Protein AF-A0A9N9HEC9-F1 (afdb_monomer_lite)

Secondary structure (DSSP, 8-state):
--SSPPPPHHHHHHHHHHHHTT--HHHHHHHTT--HHHHHHHHHHHHHHS-SSPPPP--SPPSS-HHHHHHHHHHHHH-TT--HHHHHHHHH-

Structure (mmCIF, N/CA/C/O backbone):
data_AF-A0A9N9HEC9-F1
#
_entry.id   AF-A0A9N9HEC9-F1
#
loop_
_atom_site.group_PDB
_atom_site.id
_atom_site.type_symbol
_atom_site.label_atom_id
_atom_site.label_alt_id
_atom_site.label_comp_id
_atom_site.label_asym_id
_atom_site.label_entity_id
_atom_site.label_seq_id
_atom_site.pdbx_PDB_ins_code
_atom_site.Cartn_x
_atom_site.Cartn_y
_atom_site.Cartn_z
_atom_site.occupancy
_atom_site.B_iso_or_equiv
_atom_site.auth_seq_id
_atom_site.auth_comp_id
_atom_site.auth_asym_id
_atom_site.auth_atom_id
_atom_site.pdbx_PDB_model_num
ATOM 1 N N . MET A 1 1 ? -8.402 1.374 -21.077 1.00 48.44 1 MET A N 1
ATOM 2 C CA . MET A 1 1 ? -7.541 0.849 -19.996 1.00 48.44 1 MET A CA 1
ATOM 3 C C . MET A 1 1 ? -8.275 1.111 -18.696 1.00 48.44 1 MET A C 1
ATOM 5 O O . MET A 1 1 ? -8.505 2.268 -18.376 1.00 48.44 1 MET A O 1
ATOM 9 N N . SER A 1 2 ? -8.777 0.048 -18.075 1.00 47.12 2 SER A N 1
ATOM 10 C CA . SER A 1 2 ? -9.735 0.057 -16.964 1.00 47.12 2 SER A CA 1
ATOM 11 C C . SER A 1 2 ? -9.283 0.913 -15.780 1.00 47.12 2 SER A C 1
ATOM 13 O O . SER A 1 2 ? -8.178 0.750 -15.263 1.00 47.12 2 SER A O 1
ATOM 15 N N . GLU A 1 3 ? -10.166 1.808 -15.355 1.00 51.38 3 GLU A N 1
ATOM 16 C CA . GLU A 1 3 ? -10.005 2.693 -14.209 1.00 51.38 3 GLU A CA 1
ATOM 17 C C . GLU A 1 3 ? -9.924 1.891 -12.894 1.00 51.38 3 GLU A C 1
ATOM 19 O O . GLU A 1 3 ? -10.745 1.018 -12.625 1.00 51.38 3 GLU A O 1
ATOM 24 N N . GLY A 1 4 ? -8.931 2.200 -12.056 1.00 60.69 4 GLY A N 1
ATOM 25 C CA . GLY A 1 4 ? -9.018 2.001 -10.603 1.00 60.69 4 GLY A CA 1
ATOM 26 C C . GLY A 1 4 ? -8.508 0.695 -9.979 1.00 60.69 4 GLY A C 1
ATOM 27 O O . GLY A 1 4 ? -8.486 0.627 -8.752 1.00 60.69 4 GLY A O 1
ATOM 28 N N . CYS A 1 5 ? -8.065 -0.320 -10.730 1.00 72.38 5 CYS A N 1
ATOM 29 C CA . CYS A 1 5 ? -7.537 -1.541 -10.100 1.00 72.38 5 CYS A CA 1
ATOM 30 C C . CYS A 1 5 ? -6.054 -1.378 -9.714 1.00 72.38 5 CYS A C 1
ATOM 32 O O . CYS A 1 5 ? -5.205 -1.091 -10.560 1.00 72.38 5 CYS A O 1
ATOM 34 N N . GLU A 1 6 ? -5.725 -1.536 -8.428 1.00 82.06 6 GLU A N 1
ATOM 35 C CA . GLU A 1 6 ? -4.331 -1.557 -7.976 1.00 82.06 6 GLU A CA 1
ATOM 36 C C . GLU A 1 6 ? -3.625 -2.825 -8.489 1.00 82.06 6 GLU A C 1
ATOM 38 O O . GLU A 1 6 ? -4.174 -3.919 -8.389 1.00 82.06 6 GLU A O 1
ATOM 43 N N . LEU A 1 7 ? -2.385 -2.700 -8.991 1.00 87.69 7 LEU A N 1
ATOM 44 C CA . LEU A 1 7 ? -1.604 -3.874 -9.410 1.00 87.69 7 LEU A CA 1
ATOM 45 C C . LEU A 1 7 ? -1.406 -4.848 -8.252 1.00 87.69 7 LEU A C 1
ATOM 47 O O . LEU A 1 7 ? -1.103 -4.419 -7.132 1.00 87.69 7 LEU A O 1
ATOM 51 N N . SER A 1 8 ? -1.498 -6.142 -8.549 1.00 90.06 8 SER A N 1
ATOM 52 C CA . SER A 1 8 ? -1.208 -7.194 -7.577 1.00 90.06 8 SER A CA 1
ATOM 53 C C . SER A 1 8 ? 0.270 -7.177 -7.169 1.00 90.06 8 SER A C 1
ATOM 55 O O . SER A 1 8 ? 1.132 -6.646 -7.876 1.00 90.06 8 SER A O 1
ATOM 57 N N . GLU A 1 9 ? 0.596 -7.769 -6.015 1.00 91.25 9 GLU A N 1
ATOM 58 C CA . GLU A 1 9 ? 2.000 -7.914 -5.600 1.00 91.25 9 GLU A CA 1
ATOM 59 C C . GLU A 1 9 ? 2.815 -8.714 -6.624 1.00 91.25 9 GLU A C 1
ATOM 61 O O . GLU A 1 9 ? 3.980 -8.397 -6.851 1.00 91.25 9 GLU A O 1
ATOM 66 N N . PHE A 1 10 ? 2.180 -9.684 -7.290 1.00 92.06 10 PHE A N 1
ATOM 67 C CA . PHE A 1 10 ? 2.793 -10.476 -8.351 1.00 92.06 10 PHE A CA 1
ATOM 68 C C . PHE A 1 10 ? 3.186 -9.611 -9.555 1.00 92.06 10 PHE A C 1
ATOM 70 O O . PHE A 1 10 ? 4.360 -9.571 -9.903 1.00 92.06 10 PHE A O 1
ATOM 77 N N . GLN A 1 11 ? 2.254 -8.826 -10.105 1.00 93.00 11 GLN A N 1
ATOM 78 C CA . GLN A 1 11 ? 2.526 -7.945 -11.253 1.00 93.00 11 GLN A CA 1
ATOM 79 C C . GLN A 1 11 ? 3.608 -6.901 -10.942 1.00 93.00 11 GLN A C 1
ATOM 81 O O . GLN A 1 11 ? 4.483 -6.606 -11.755 1.00 93.00 11 GLN A O 1
ATOM 86 N N . ARG A 1 12 ? 3.595 -6.343 -9.724 1.00 93.75 12 ARG A N 1
ATOM 87 C CA . ARG A 1 12 ? 4.668 -5.443 -9.269 1.00 93.75 12 ARG A CA 1
ATOM 88 C C . ARG A 1 12 ? 6.007 -6.176 -9.158 1.00 93.75 12 ARG A C 1
ATOM 90 O O . ARG A 1 12 ? 7.043 -5.592 -9.468 1.00 93.75 12 ARG A O 1
ATOM 97 N N . GLY A 1 13 ? 5.983 -7.434 -8.724 1.00 94.50 13 GLY A N 1
ATOM 98 C CA . GLY A 1 13 ? 7.143 -8.318 -8.678 1.00 94.50 13 GLY A CA 1
ATOM 99 C C . GLY A 1 13 ? 7.736 -8.578 -10.062 1.00 94.50 13 GLY A C 1
ATOM 100 O O . GLY A 1 13 ? 8.949 -8.461 -10.216 1.00 94.50 13 GLY A O 1
ATOM 101 N N . GLU A 1 14 ? 6.903 -8.835 -11.073 1.00 95.50 14 GLU A N 1
ATOM 102 C CA . GLU A 1 14 ? 7.330 -9.006 -12.471 1.00 95.50 14 GLU A CA 1
ATOM 103 C C . GLU A 1 14 ? 8.033 -7.750 -13.003 1.00 95.50 14 GLU A C 1
ATOM 105 O O . GLU A 1 14 ? 9.132 -7.838 -13.554 1.00 95.50 14 GLU A O 1
ATOM 110 N N . ILE A 1 15 ? 7.458 -6.567 -12.753 1.00 95.75 15 ILE A N 1
ATOM 111 C CA . ILE A 1 15 ? 8.058 -5.276 -13.126 1.00 95.75 15 ILE A CA 1
ATOM 112 C C . ILE A 1 15 ? 9.444 -5.100 -12.489 1.00 95.75 15 ILE A C 1
ATOM 114 O O . ILE A 1 15 ? 10.403 -4.726 -13.167 1.00 95.75 15 ILE A O 1
ATOM 118 N N . ILE A 1 16 ? 9.560 -5.353 -11.183 1.00 95.88 16 ILE A N 1
ATOM 119 C CA . ILE A 1 16 ? 10.816 -5.169 -10.442 1.00 95.88 16 ILE A CA 1
ATOM 120 C C . ILE A 1 16 ? 11.851 -6.217 -10.856 1.00 95.88 16 ILE A C 1
ATOM 122 O O . ILE A 1 16 ? 13.031 -5.890 -10.966 1.00 95.88 16 ILE A O 1
ATOM 126 N N . GLY A 1 17 ? 11.423 -7.453 -11.115 1.00 95.81 17 GLY A N 1
ATOM 127 C CA . GLY A 1 17 ? 12.272 -8.510 -11.653 1.00 95.81 17 GLY A CA 1
ATOM 128 C C . GLY A 1 17 ? 12.874 -8.107 -12.996 1.00 95.81 17 GLY A C 1
ATOM 129 O O . GLY A 1 17 ? 14.095 -8.110 -13.141 1.00 95.81 17 GLY A O 1
ATOM 130 N N . ALA A 1 18 ? 12.044 -7.659 -13.941 1.00 95.69 18 ALA A N 1
ATOM 131 C CA . ALA A 1 18 ? 12.507 -7.203 -15.250 1.00 95.69 18 ALA A CA 1
ATOM 132 C C . ALA A 1 18 ? 13.461 -5.998 -15.147 1.00 95.69 18 ALA A C 1
ATOM 134 O O . ALA A 1 18 ? 14.487 -5.953 -15.825 1.00 95.69 18 ALA A O 1
ATOM 135 N N . TRP A 1 19 ? 13.177 -5.047 -14.254 1.00 96.69 19 TRP A N 1
ATOM 136 C CA . TRP A 1 19 ? 14.072 -3.915 -14.005 1.00 96.69 19 TRP A CA 1
ATOM 137 C C . TRP A 1 19 ? 15.428 -4.348 -13.427 1.00 96.69 19 TRP A C 1
ATOM 139 O O . TRP A 1 19 ? 16.465 -3.885 -13.897 1.00 96.69 19 TRP A O 1
ATOM 149 N N . LYS A 1 20 ? 15.448 -5.287 -12.469 1.00 95.56 20 LYS A N 1
ATOM 150 C CA . LYS A 1 20 ? 16.694 -5.849 -11.915 1.00 95.56 20 LYS A CA 1
ATOM 151 C C . LYS A 1 20 ? 17.533 -6.590 -12.957 1.00 95.56 20 LYS A C 1
ATOM 153 O O . LYS A 1 20 ? 18.752 -6.608 -12.837 1.00 95.56 20 LYS A O 1
ATOM 158 N N . MET A 1 21 ? 16.894 -7.160 -13.977 1.00 95.88 21 MET A N 1
ATOM 159 C CA . MET A 1 21 ? 17.568 -7.784 -15.121 1.00 95.88 21 MET A CA 1
ATOM 160 C C . MET A 1 21 ? 18.102 -6.765 -16.146 1.00 95.88 21 MET A C 1
ATOM 162 O O . MET A 1 21 ? 18.705 -7.160 -17.139 1.00 95.88 21 MET A O 1
ATOM 166 N N . GLY A 1 22 ? 17.913 -5.459 -15.917 1.00 94.81 22 GLY A N 1
ATOM 167 C CA . GLY A 1 22 ? 18.462 -4.385 -16.749 1.00 94.81 22 GLY A CA 1
ATOM 168 C C . GLY A 1 22 ? 17.548 -3.908 -17.881 1.00 94.81 22 GLY A C 1
ATOM 169 O O . GLY A 1 22 ? 17.980 -3.100 -18.705 1.00 94.81 22 GLY A O 1
ATOM 170 N N . HIS A 1 23 ? 16.291 -4.361 -17.935 1.00 96.06 23 HIS A N 1
ATOM 171 C CA . HIS A 1 23 ? 15.343 -3.900 -18.951 1.00 96.06 23 HIS A CA 1
ATOM 172 C C . HIS A 1 23 ? 14.945 -2.435 -18.749 1.00 96.06 23 HIS A C 1
ATOM 174 O O . HIS A 1 23 ? 14.768 -1.949 -17.626 1.00 96.06 23 HIS A O 1
ATOM 180 N N . LYS A 1 24 ? 14.741 -1.718 -19.859 1.00 95.56 24 LYS A N 1
ATOM 181 C CA . LYS A 1 24 ? 14.299 -0.317 -19.814 1.00 95.56 24 LYS A CA 1
ATOM 182 C C . LYS A 1 24 ? 12.810 -0.236 -19.478 1.00 95.56 24 LYS A C 1
ATOM 184 O O . LYS A 1 24 ? 12.012 -1.047 -19.933 1.00 95.56 24 LYS A O 1
ATOM 189 N N . VAL A 1 25 ? 12.394 0.831 -18.794 1.00 96.00 25 VAL A N 1
ATOM 190 C CA . VAL A 1 25 ? 10.983 1.088 -18.422 1.00 96.00 25 VAL A CA 1
ATOM 191 C C . VAL A 1 25 ? 10.026 0.962 -19.619 1.00 96.00 25 VAL A C 1
ATOM 193 O O . VAL A 1 25 ? 8.950 0.386 -19.496 1.00 96.00 25 VAL A O 1
ATOM 196 N N . ALA A 1 26 ? 10.426 1.459 -20.794 1.00 95.38 26 ALA A N 1
ATOM 197 C CA . ALA A 1 26 ? 9.617 1.392 -22.013 1.00 95.38 26 ALA A CA 1
ATOM 198 C C . ALA A 1 26 ? 9.496 -0.024 -22.608 1.00 95.38 26 ALA A C 1
ATOM 200 O O . ALA A 1 26 ? 8.526 -0.300 -23.310 1.00 95.38 26 ALA A O 1
ATOM 201 N N . GLU A 1 27 ? 10.476 -0.898 -22.370 1.00 95.94 27 GLU A N 1
ATOM 202 C CA . GLU A 1 27 ? 10.430 -2.311 -22.771 1.00 95.94 27 GLU A CA 1
ATOM 203 C C . GLU A 1 27 ? 9.507 -3.083 -21.832 1.00 95.94 27 GLU A C 1
ATOM 205 O O . GLU A 1 27 ? 8.613 -3.779 -22.299 1.00 95.94 27 GLU A O 1
ATOM 210 N N . ILE A 1 28 ? 9.649 -2.868 -20.520 1.00 95.94 28 ILE A N 1
ATOM 211 C CA . ILE A 1 28 ? 8.813 -3.494 -19.485 1.00 95.94 28 ILE A CA 1
ATOM 212 C C . ILE A 1 28 ? 7.343 -3.098 -19.664 1.00 95.94 28 ILE A C 1
ATOM 214 O O . ILE A 1 28 ? 6.460 -3.946 -19.621 1.00 95.94 28 ILE A O 1
ATOM 218 N N . SER A 1 29 ? 7.082 -1.813 -19.917 1.00 95.38 29 SER A N 1
ATOM 219 C CA . SER A 1 29 ? 5.739 -1.285 -20.178 1.00 95.38 29 SER A CA 1
ATOM 220 C C . SER A 1 29 ? 5.065 -1.970 -21.368 1.00 95.38 29 SER A C 1
ATOM 222 O O . SER A 1 29 ? 3.903 -2.348 -21.262 1.00 95.38 29 SER A O 1
ATOM 224 N N . ARG A 1 30 ? 5.798 -2.181 -22.470 1.00 95.31 30 ARG A N 1
ATOM 225 C CA . ARG A 1 30 ? 5.287 -2.891 -23.651 1.00 95.31 30 ARG A CA 1
ATOM 226 C C . ARG A 1 30 ? 5.120 -4.389 -23.413 1.00 95.31 30 ARG A C 1
ATOM 228 O O . ARG A 1 30 ? 4.156 -4.961 -23.900 1.00 95.31 30 ARG A O 1
ATOM 235 N N . ALA A 1 31 ? 6.046 -5.014 -22.691 1.00 94.62 31 ALA A N 1
ATOM 236 C CA . ALA A 1 31 ? 6.026 -6.453 -22.442 1.00 94.62 31 ALA A CA 1
ATOM 237 C C . ALA A 1 31 ? 4.903 -6.876 -21.482 1.00 94.62 31 ALA A C 1
ATOM 239 O O . ALA A 1 31 ? 4.287 -7.913 -21.694 1.00 94.62 31 ALA A O 1
ATOM 240 N N . LEU A 1 32 ? 4.636 -6.074 -20.446 1.00 92.25 32 LEU A N 1
ATOM 241 C CA . LEU A 1 32 ? 3.635 -6.363 -19.410 1.00 92.25 32 LEU A CA 1
ATOM 242 C C . LEU A 1 32 ? 2.301 -5.627 -19.626 1.00 92.25 32 LEU A C 1
ATOM 244 O O . LEU A 1 32 ? 1.435 -5.675 -18.760 1.00 92.25 32 LEU A O 1
ATOM 248 N N . ASP A 1 33 ? 2.154 -4.912 -20.747 1.00 92.50 33 ASP A N 1
ATOM 249 C CA . ASP A 1 33 ? 0.983 -4.085 -21.079 1.00 92.50 33 ASP A CA 1
ATOM 250 C C . ASP A 1 33 ? 0.543 -3.159 -19.924 1.00 92.50 33 ASP A C 1
ATOM 252 O O . ASP A 1 33 ? -0.620 -3.054 -19.525 1.00 92.50 33 ASP A O 1
ATOM 256 N N . HIS A 1 34 ? 1.525 -2.485 -19.326 1.00 90.56 34 HIS A N 1
ATOM 257 C CA . HIS A 1 34 ? 1.309 -1.550 -18.228 1.00 90.56 34 HIS A CA 1
ATOM 258 C C . HIS A 1 34 ? 1.694 -0.134 -18.644 1.00 90.56 34 HIS A C 1
ATOM 260 O O . HIS A 1 34 ? 2.708 0.045 -19.323 1.00 90.56 34 HIS A O 1
ATOM 266 N N . PRO A 1 35 ? 0.952 0.907 -18.212 1.00 92.69 35 PRO A N 1
ATOM 267 C CA . PRO A 1 35 ? 1.303 2.280 -18.542 1.00 92.69 35 PRO A CA 1
ATOM 268 C C . PRO A 1 35 ? 2.726 2.624 -18.094 1.00 92.69 35 PRO A C 1
ATOM 270 O O . PRO A 1 35 ? 3.143 2.295 -16.981 1.00 92.69 35 PRO A O 1
ATOM 273 N N . TYR A 1 36 ? 3.458 3.352 -18.938 1.00 94.44 36 TYR A N 1
ATOM 274 C CA . TYR A 1 36 ? 4.845 3.745 -18.670 1.00 94.44 36 TYR A CA 1
ATOM 275 C C . TYR A 1 36 ? 5.025 4.401 -17.292 1.00 94.44 36 TYR A C 1
ATOM 277 O O . TYR A 1 36 ? 5.950 4.064 -16.551 1.00 94.44 36 TYR A O 1
ATOM 285 N N . MET A 1 37 ? 4.115 5.316 -16.931 1.00 94.75 37 MET A N 1
ATOM 286 C CA . MET A 1 37 ? 4.160 6.013 -15.641 1.00 94.75 37 MET A CA 1
ATOM 287 C C . MET A 1 37 ? 3.967 5.057 -14.467 1.00 94.75 37 MET A C 1
ATOM 289 O O . MET A 1 37 ? 4.687 5.155 -13.482 1.00 94.75 37 MET A O 1
ATOM 293 N N . THR A 1 38 ? 3.079 4.073 -14.599 1.00 92.62 38 THR A N 1
ATOM 294 C CA . THR A 1 38 ? 2.849 3.050 -13.577 1.00 92.62 38 THR A CA 1
ATOM 295 C C . THR A 1 38 ? 4.106 2.227 -13.314 1.00 92.62 38 THR A C 1
ATOM 297 O O . THR A 1 38 ? 4.490 2.043 -12.159 1.00 92.62 38 THR A O 1
ATOM 300 N N . VAL A 1 39 ? 4.789 1.784 -14.373 1.00 94.88 39 VAL A N 1
ATOM 301 C CA . VAL A 1 39 ? 6.048 1.031 -14.254 1.00 94.88 39 VAL A CA 1
ATOM 302 C C . VAL A 1 39 ? 7.131 1.890 -13.598 1.00 94.88 39 VAL A C 1
ATOM 304 O O . VAL A 1 39 ? 7.776 1.460 -12.641 1.00 94.88 39 VAL A O 1
ATOM 307 N N . LYS A 1 40 ? 7.279 3.140 -14.050 1.00 95.56 40 LYS A N 1
ATOM 308 C CA . LYS A 1 40 ? 8.233 4.101 -13.482 1.00 95.56 40 LYS A CA 1
ATOM 309 C C . LYS A 1 40 ? 7.971 4.372 -11.997 1.00 95.56 40 LYS A C 1
ATOM 311 O O . LYS A 1 40 ? 8.913 4.407 -11.208 1.00 95.56 40 LYS A O 1
ATOM 316 N N . ASP A 1 41 ? 6.713 4.546 -11.606 1.00 94.06 41 ASP A N 1
ATOM 317 C CA . ASP A 1 41 ? 6.324 4.825 -10.223 1.00 94.06 41 ASP A CA 1
ATOM 318 C C . ASP A 1 41 ? 6.531 3.625 -9.300 1.00 94.06 41 ASP A C 1
ATOM 320 O O . ASP A 1 41 ? 6.846 3.810 -8.123 1.00 94.06 41 ASP A O 1
ATOM 324 N N . ILE A 1 42 ? 6.357 2.402 -9.806 1.00 94.00 42 ILE A N 1
ATOM 325 C CA . ILE A 1 42 ? 6.653 1.178 -9.054 1.00 94.00 42 ILE A CA 1
ATOM 326 C C . ILE A 1 42 ? 8.154 1.065 -8.799 1.00 94.00 42 ILE A C 1
ATOM 328 O O . ILE A 1 42 ? 8.545 0.844 -7.654 1.00 94.00 42 ILE A O 1
ATOM 332 N N . ILE A 1 43 ? 8.984 1.278 -9.824 1.00 94.88 43 ILE A N 1
ATOM 333 C CA . ILE A 1 43 ? 10.447 1.234 -9.691 1.00 94.88 43 ILE A CA 1
ATOM 334 C C . ILE A 1 43 ? 10.916 2.278 -8.671 1.00 94.88 43 ILE A C 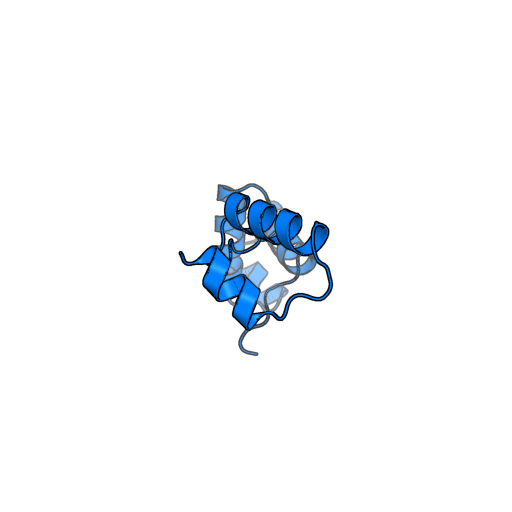1
ATOM 336 O O . ILE A 1 43 ? 11.587 1.924 -7.707 1.00 94.88 43 ILE A O 1
ATOM 340 N N . LYS A 1 44 ? 10.462 3.532 -8.791 1.00 94.94 44 LYS A N 1
ATOM 341 C CA . LYS A 1 44 ? 10.788 4.594 -7.824 1.00 94.94 44 LYS A CA 1
ATOM 342 C C . LYS A 1 44 ? 10.367 4.252 -6.394 1.00 94.94 44 LYS A C 1
ATOM 344 O O . LYS A 1 44 ? 11.101 4.509 -5.442 1.00 94.94 44 LYS A O 1
ATOM 349 N N . ARG A 1 45 ? 9.164 3.691 -6.215 1.00 92.88 45 ARG A N 1
ATOM 350 C CA . ARG A 1 45 ? 8.682 3.256 -4.894 1.00 92.88 45 ARG A CA 1
ATOM 351 C C . ARG A 1 45 ? 9.536 2.126 -4.328 1.00 92.88 45 ARG A C 1
ATOM 353 O O . ARG A 1 45 ? 9.795 2.121 -3.125 1.00 92.88 45 ARG A O 1
ATOM 360 N N . TYR A 1 46 ? 9.968 1.202 -5.180 1.00 94.00 46 TYR A N 1
ATOM 361 C CA . TYR A 1 46 ? 10.853 0.115 -4.795 1.00 94.00 46 TYR A CA 1
ATOM 362 C C . TYR A 1 46 ? 12.242 0.624 -4.404 1.00 94.00 46 TYR A C 1
ATOM 364 O O . TYR A 1 46 ? 12.732 0.237 -3.352 1.00 94.00 46 TYR A O 1
ATOM 372 N N . GLU A 1 47 ? 12.846 1.538 -5.162 1.00 93.62 47 GLU A N 1
ATOM 373 C CA . GLU A 1 47 ? 14.137 2.149 -4.807 1.00 93.62 47 GLU A CA 1
ATOM 374 C C . GLU A 1 47 ? 14.085 2.851 -3.441 1.00 93.62 47 GLU A C 1
ATOM 376 O O . GLU A 1 47 ? 15.012 2.731 -2.647 1.00 93.62 47 GLU A O 1
ATOM 381 N N . ALA A 1 48 ? 12.975 3.530 -3.129 1.00 92.69 48 ALA A N 1
ATOM 382 C CA . ALA A 1 48 ? 12.822 4.256 -1.870 1.00 92.69 48 ALA A CA 1
ATOM 383 C C . ALA A 1 48 ? 12.538 3.361 -0.648 1.00 92.69 48 ALA A C 1
ATOM 385 O O . ALA A 1 48 ? 12.906 3.717 0.469 1.00 92.69 48 ALA A O 1
ATOM 386 N N . ARG A 1 49 ? 11.816 2.245 -0.822 1.00 90.25 49 ARG A N 1
ATOM 387 C CA . ARG A 1 49 ? 11.292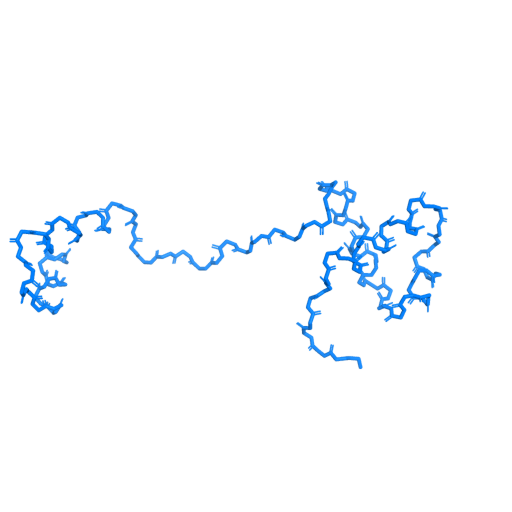 1.431 0.298 1.00 90.25 49 ARG A CA 1
ATOM 388 C C . ARG A 1 49 ? 11.803 -0.011 0.324 1.00 90.25 49 ARG A C 1
ATOM 390 O O . ARG A 1 49 ? 11.498 -0.734 1.267 1.00 90.25 49 ARG A O 1
ATOM 397 N N . LEU A 1 50 ? 12.504 -0.445 -0.723 1.00 90.31 50 LEU A N 1
ATOM 398 C CA . LEU A 1 50 ? 13.006 -1.807 -0.956 1.00 90.31 50 LEU A CA 1
ATOM 399 C C . LEU A 1 50 ? 11.942 -2.910 -0.813 1.00 90.31 50 LEU A C 1
ATOM 401 O O . LEU A 1 50 ? 12.259 -4.069 -0.551 1.00 90.31 50 LEU A O 1
ATOM 405 N N . THR A 1 51 ? 10.667 -2.569 -1.019 1.00 89.00 51 THR A N 1
ATOM 406 C CA . THR A 1 51 ? 9.536 -3.492 -0.881 1.00 89.00 51 THR A CA 1
ATOM 407 C C . THR A 1 51 ? 8.559 -3.369 -2.043 1.00 89.00 51 THR A C 1
ATOM 409 O O . THR A 1 51 ? 8.338 -2.288 -2.587 1.00 89.00 51 THR A O 1
ATOM 412 N N . VAL A 1 52 ? 7.968 -4.505 -2.412 1.00 88.06 52 VAL A N 1
ATOM 413 C CA . VAL A 1 52 ? 6.917 -4.627 -3.438 1.00 88.06 52 VAL A CA 1
ATOM 414 C C . VAL A 1 52 ? 5.520 -4.420 -2.829 1.00 88.06 52 VAL A C 1
ATOM 416 O O . VAL A 1 52 ? 4.542 -4.138 -3.531 1.00 88.06 52 VAL A O 1
ATOM 419 N N . LYS A 1 53 ? 5.426 -4.534 -1.498 1.00 86.75 53 LYS A N 1
ATOM 420 C CA . LYS A 1 53 ? 4.172 -4.421 -0.759 1.00 86.75 53 LYS A CA 1
ATOM 421 C C . LYS A 1 53 ? 3.719 -2.970 -0.712 1.00 86.75 53 LYS A C 1
ATOM 423 O O . LYS A 1 53 ? 4.493 -2.066 -0.389 1.00 86.75 53 LYS A O 1
ATOM 428 N N . THR A 1 54 ? 2.441 -2.745 -1.004 1.00 82.56 54 THR A N 1
ATOM 429 C CA . THR A 1 54 ? 1.845 -1.426 -0.778 1.00 82.56 54 THR A CA 1
ATOM 430 C C . THR A 1 54 ? 1.554 -1.262 0.702 1.00 82.56 54 THR A C 1
ATOM 432 O O . THR A 1 54 ? 1.023 -2.160 1.350 1.00 82.56 54 THR A O 1
ATOM 435 N N . ALA A 1 55 ? 1.931 -0.106 1.243 1.00 79.94 55 ALA A N 1
ATOM 436 C CA . ALA A 1 55 ? 1.586 0.242 2.608 1.00 79.94 55 ALA A CA 1
ATOM 437 C C . ALA A 1 55 ? 0.066 0.371 2.726 1.00 79.94 55 ALA A C 1
ATOM 439 O O . ALA A 1 55 ? -0.565 1.027 1.891 1.00 79.94 55 ALA A O 1
ATOM 440 N N . SER A 1 56 ? -0.500 -0.218 3.780 1.00 82.88 56 SER A N 1
ATOM 441 C CA . SER A 1 56 ? -1.888 0.051 4.134 1.00 82.88 56 SER A CA 1
ATOM 442 C C . SER A 1 56 ? -2.068 1.557 4.309 1.00 82.88 56 SER A C 1
ATOM 444 O O . SER A 1 56 ? -1.221 2.238 4.898 1.00 82.88 56 SER A O 1
ATOM 446 N N . ARG A 1 57 ? -3.160 2.094 3.768 1.00 82.75 57 ARG A N 1
ATOM 447 C CA . ARG A 1 57 ? -3.515 3.493 3.996 1.00 82.75 57 ARG A CA 1
ATOM 448 C C . ARG A 1 57 ? -3.900 3.614 5.469 1.00 82.75 57 ARG A C 1
ATOM 450 O O . ARG A 1 57 ? -4.668 2.797 5.963 1.00 82.75 57 ARG A O 1
ATOM 457 N N . SER A 1 58 ? -3.415 4.644 6.159 1.00 83.69 58 SER A N 1
ATOM 458 C CA . SER A 1 58 ? -3.723 4.881 7.581 1.00 83.69 58 SER A CA 1
ATOM 459 C C . SER A 1 58 ? -5.219 5.071 7.864 1.00 83.69 58 SER A C 1
ATOM 461 O O . SER A 1 58 ? -5.635 5.055 9.017 1.00 83.69 58 SER A O 1
ATOM 463 N N . GLY A 1 59 ? -6.027 5.255 6.815 1.00 87.25 59 GLY A N 1
ATOM 464 C CA . GLY A 1 59 ? -7.453 5.508 6.921 1.00 87.25 59 GLY A CA 1
ATOM 465 C C . GLY A 1 59 ? -7.748 6.860 7.563 1.00 87.25 59 GLY A C 1
ATOM 466 O O . GLY A 1 59 ? -6.853 7.666 7.833 1.00 87.25 59 GLY A O 1
ATOM 467 N N . ARG A 1 60 ? -9.037 7.118 7.782 1.00 90.31 60 ARG A N 1
ATOM 468 C CA . ARG A 1 60 ? -9.488 8.267 8.564 1.00 90.31 60 ARG A CA 1
ATOM 469 C C . ARG A 1 60 ? -9.314 7.936 10.051 1.00 90.31 60 ARG A C 1
ATOM 471 O O . ARG A 1 60 ? -9.777 6.870 10.457 1.00 90.31 60 ARG A O 1
ATOM 478 N N . PRO A 1 61 ? -8.717 8.825 10.862 1.00 89.00 61 PRO A N 1
ATOM 479 C CA . PRO A 1 61 ? -8.688 8.641 12.308 1.00 89.00 61 PRO A CA 1
ATOM 480 C C . PRO A 1 61 ? -10.102 8.441 12.867 1.00 89.00 61 PRO A C 1
ATOM 482 O O . PRO A 1 61 ? -11.046 9.115 12.443 1.00 89.00 61 PRO A O 1
ATOM 485 N N . SER A 1 62 ? -10.242 7.505 13.804 1.00 8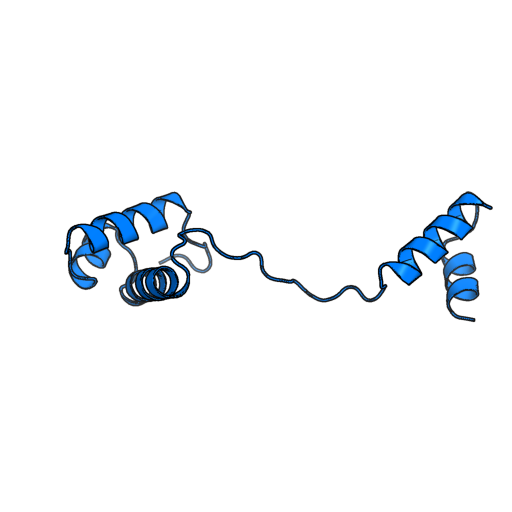8.81 62 SER A N 1
ATOM 486 C CA . SER A 1 62 ? -11.484 7.304 14.554 1.00 88.81 62 SER A CA 1
ATOM 487 C C . SER A 1 62 ? -11.839 8.568 15.342 1.00 88.81 62 SER A C 1
ATOM 489 O O . SER A 1 62 ? -10.953 9.301 15.777 1.00 88.81 62 SER A O 1
ATOM 491 N N . LYS A 1 63 ? -13.139 8.819 15.542 1.00 88.94 63 LYS A N 1
ATOM 492 C CA . LYS A 1 63 ? -13.602 9.888 16.444 1.00 88.94 63 LYS A CA 1
ATOM 493 C C . LYS A 1 63 ? -13.335 9.568 17.915 1.00 88.94 63 LYS A C 1
ATOM 495 O O . LYS A 1 63 ? -13.197 10.489 18.705 1.00 88.94 63 LYS A O 1
ATOM 500 N N . LEU A 1 64 ? -13.311 8.282 18.254 1.00 90.88 64 LEU A N 1
ATOM 501 C CA . LEU A 1 64 ? -13.047 7.783 19.598 1.00 90.88 64 LEU A CA 1
ATOM 502 C C . LEU A 1 64 ? -11.599 7.314 19.678 1.00 90.88 64 LEU A C 1
ATOM 504 O O . LEU A 1 64 ? -11.160 6.550 18.808 1.00 90.88 64 LEU A O 1
ATOM 508 N N . ASP A 1 65 ? -10.889 7.732 20.720 1.00 91.56 65 ASP A N 1
ATOM 509 C CA . ASP A 1 65 ? -9.573 7.191 21.044 1.00 91.56 65 ASP A CA 1
ATOM 510 C C . ASP A 1 65 ? -9.697 5.839 21.777 1.00 91.56 65 ASP A C 1
ATOM 512 O O . ASP A 1 65 ? -10.743 5.464 22.312 1.00 91.56 65 ASP A O 1
ATOM 516 N N . ASN A 1 66 ? -8.599 5.090 21.864 1.00 92.56 66 ASN A N 1
ATOM 517 C CA . ASN A 1 66 ? -8.515 3.839 22.618 1.00 92.56 66 ASN A CA 1
ATOM 518 C C . ASN A 1 66 ? -8.911 4.011 24.092 1.00 92.56 66 ASN A C 1
ATOM 520 O O . ASN A 1 66 ? -9.345 3.057 24.744 1.00 92.56 66 ASN A O 1
ATOM 524 N N . ARG A 1 67 ? -8.716 5.201 24.670 1.00 92.50 67 ARG A N 1
ATOM 525 C CA . ARG A 1 67 ? -9.180 5.503 26.027 1.00 92.50 67 ARG A CA 1
ATOM 526 C C . ARG A 1 67 ? -10.704 5.556 26.105 1.00 92.50 67 ARG A C 1
ATOM 528 O O . ARG A 1 67 ? -11.263 4.910 26.989 1.00 92.50 67 ARG A O 1
ATOM 535 N N . ASP A 1 68 ? -11.337 6.241 25.166 1.00 92.62 68 ASP A N 1
ATOM 536 C CA . ASP A 1 68 ? -12.790 6.400 25.086 1.00 92.62 68 ASP A CA 1
ATOM 537 C C . ASP A 1 68 ? -13.467 5.046 24.896 1.00 92.62 68 ASP A C 1
ATOM 539 O O . ASP A 1 68 ? -14.370 4.674 25.642 1.00 92.62 68 ASP A O 1
ATOM 543 N N . VAL A 1 69 ? -12.934 4.236 23.978 1.00 93.31 69 VAL A N 1
ATOM 544 C CA . VAL A 1 69 ? -13.419 2.871 23.740 1.00 93.31 69 VAL A CA 1
ATOM 545 C C . VAL A 1 69 ? -13.314 2.019 25.007 1.00 93.31 69 VAL A C 1
ATOM 547 O O . VAL A 1 69 ? -14.244 1.290 25.342 1.00 93.31 69 VAL A O 1
ATOM 550 N N . ARG A 1 70 ? -12.208 2.112 25.758 1.00 93.69 70 ARG A N 1
ATOM 551 C CA . ARG A 1 70 ? -12.049 1.370 27.023 1.00 93.69 70 ARG A CA 1
ATOM 552 C C . ARG A 1 70 ? -13.031 1.825 28.099 1.00 93.69 70 ARG A C 1
ATOM 554 O O . ARG A 1 70 ? -13.493 0.978 28.862 1.00 93.69 70 ARG A O 1
ATOM 561 N N . HIS A 1 71 ? -13.325 3.122 28.164 1.00 91.75 71 HIS A N 1
ATOM 562 C CA . HIS A 1 71 ? -14.317 3.678 29.081 1.00 91.75 71 HIS A CA 1
ATOM 563 C C . HIS A 1 71 ? -15.707 3.116 28.752 1.00 91.75 71 HIS A C 1
ATOM 565 O O . HIS A 1 71 ? -16.292 2.425 29.582 1.00 91.75 71 HIS A O 1
ATOM 571 N N . LEU A 1 72 ? -16.140 3.251 27.495 1.00 91.75 72 LEU A N 1
ATOM 572 C CA . LEU A 1 72 ? -17.425 2.738 27.005 1.00 91.75 72 LEU A CA 1
ATOM 573 C C . LEU A 1 72 ? -17.586 1.230 27.245 1.00 91.75 72 LEU A C 1
ATOM 575 O O . LEU A 1 72 ? -18.627 0.773 27.713 1.00 91.75 72 LEU A O 1
ATOM 579 N N . VAL A 1 73 ? -16.541 0.436 26.984 1.00 92.44 73 VAL A N 1
ATOM 580 C CA . VAL A 1 73 ? -16.558 -1.016 27.238 1.00 92.44 73 VAL A CA 1
ATOM 581 C C . VAL A 1 73 ? -16.700 -1.334 28.728 1.00 92.44 73 VAL A C 1
ATOM 583 O O . VAL A 1 73 ? -17.298 -2.352 29.081 1.00 92.44 73 VAL A O 1
ATOM 586 N N . LYS A 1 74 ? -16.140 -0.510 29.619 1.00 91.81 74 LYS A N 1
ATOM 587 C CA . LYS A 1 74 ? -16.267 -0.709 31.065 1.00 91.81 74 LYS A CA 1
ATOM 588 C C . LYS A 1 74 ? -17.699 -0.452 31.525 1.00 91.81 74 LYS A C 1
ATOM 590 O O . LYS A 1 74 ? -18.194 -1.233 32.333 1.00 91.81 74 LYS A O 1
ATOM 595 N N . ASP A 1 75 ? -18.354 0.577 31.005 1.00 88.94 75 ASP A N 1
ATOM 596 C CA . ASP A 1 75 ? -19.721 0.918 31.408 1.00 88.94 75 ASP A CA 1
ATOM 597 C C . ASP A 1 75 ? -20.743 -0.070 30.854 1.00 88.94 75 ASP A C 1
ATOM 599 O O . ASP A 1 75 ? -21.524 -0.620 31.629 1.00 88.94 75 ASP A O 1
ATOM 603 N N . LEU A 1 76 ? -20.603 -0.469 29.586 1.00 90.19 76 LEU A N 1
ATOM 604 C CA . LEU A 1 76 ? -21.37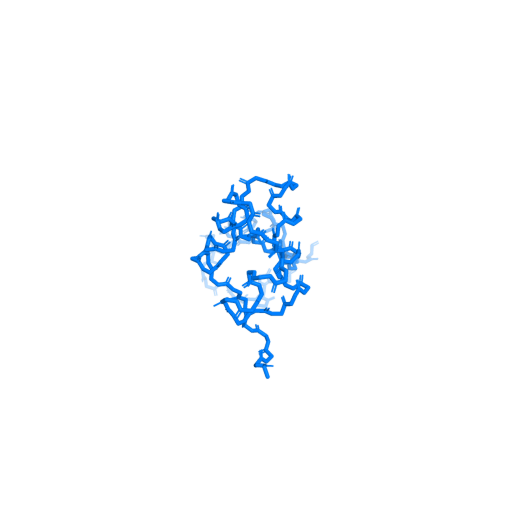3 -1.575 29.001 1.00 90.19 76 LEU A CA 1
ATOM 605 C C . LEU A 1 76 ? -21.225 -2.892 29.777 1.00 90.19 76 LEU A C 1
ATOM 607 O O . LEU A 1 76 ? -22.121 -3.731 29.779 1.00 90.19 76 LEU A O 1
ATOM 611 N N . LYS A 1 77 ? -20.074 -3.129 30.419 1.00 91.88 77 LYS A N 1
ATOM 612 C CA . LYS A 1 77 ? -19.868 -4.330 31.243 1.00 91.88 77 LYS A CA 1
ATOM 613 C C . LYS A 1 77 ? -20.546 -4.249 32.606 1.00 91.88 77 LYS A C 1
ATOM 615 O O . LYS A 1 77 ? -20.843 -5.313 33.151 1.00 91.88 77 LYS A O 1
ATOM 620 N N . LYS A 1 78 ? -20.743 -3.047 33.157 1.00 89.81 78 LYS A N 1
ATOM 621 C CA . LYS A 1 78 ? -21.472 -2.843 34.418 1.00 89.81 78 LYS A CA 1
ATOM 622 C C . LYS A 1 78 ? -22.965 -3.047 34.203 1.00 89.81 78 LYS A C 1
ATOM 624 O O . LYS A 1 78 ? -23.581 -3.765 34.983 1.00 89.81 78 LYS A O 1
ATOM 629 N N . ASP A 1 79 ? -23.503 -2.476 33.130 1.00 86.94 79 ASP A N 1
ATOM 630 C CA . ASP A 1 79 ? -24.888 -2.671 32.727 1.00 86.94 79 ASP A CA 1
ATOM 631 C C . ASP A 1 79 ? -24.977 -2.925 31.217 1.00 86.94 79 ASP A C 1
ATOM 633 O O . ASP A 1 79 ? -24.707 -2.065 30.380 1.00 86.94 79 ASP A O 1
ATOM 637 N N . ARG A 1 80 ? -25.344 -4.163 30.879 1.00 86.69 80 ARG A N 1
ATOM 638 C CA . ARG A 1 80 ? -25.416 -4.651 29.496 1.00 86.69 80 ARG A CA 1
ATOM 639 C C . ARG A 1 80 ? -26.742 -4.307 28.816 1.00 86.69 80 ARG A C 1
ATOM 641 O O . ARG A 1 80 ? -26.861 -4.544 27.617 1.00 86.69 80 ARG A O 1
ATOM 648 N N . GLY A 1 81 ? -27.732 -3.824 29.571 1.00 88.06 81 GLY A N 1
ATOM 649 C CA . GLY A 1 81 ? -29.067 -3.482 29.078 1.00 88.06 81 GLY A CA 1
ATOM 650 C C . GLY A 1 81 ? -29.242 -2.008 28.708 1.00 88.06 81 GLY A C 1
ATOM 651 O O . GLY A 1 81 ? -30.320 -1.636 28.248 1.00 88.06 81 GLY A O 1
ATOM 652 N N . VAL A 1 82 ? -28.213 -1.175 28.903 1.00 87.00 82 VAL A N 1
ATOM 653 C CA . VAL A 1 82 ? -28.285 0.276 28.678 1.00 87.00 82 VAL A CA 1
ATOM 654 C C . VAL A 1 82 ? -28.532 0.593 27.206 1.00 87.00 82 VAL A C 1
ATOM 656 O O . VAL A 1 82 ? -27.862 0.075 26.309 1.00 87.00 82 VAL A O 1
ATOM 659 N N . ALA A 1 8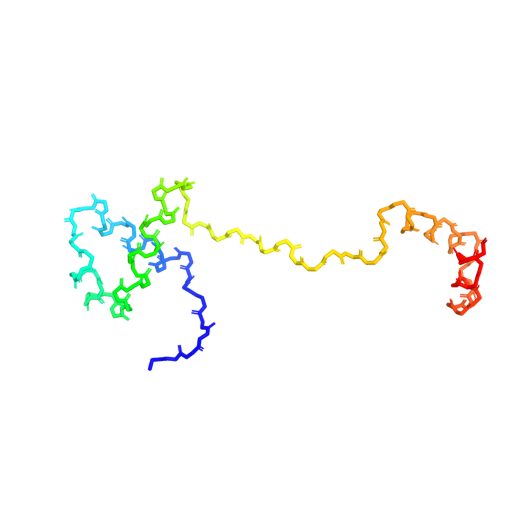3 ? -29.485 1.491 26.951 1.00 90.19 83 ALA A N 1
ATOM 660 C CA . ALA A 1 83 ? -29.742 1.995 25.611 1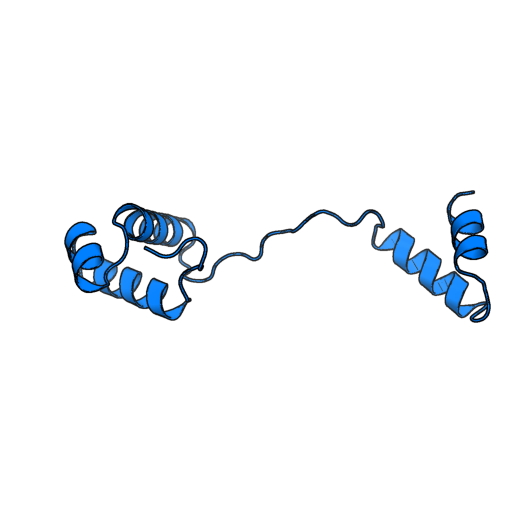.00 90.19 83 ALA A CA 1
ATOM 661 C C . ALA A 1 83 ? -28.570 2.864 25.125 1.00 90.19 83 ALA A C 1
ATOM 663 O O . ALA A 1 83 ? -28.034 3.683 25.869 1.00 90.19 83 ALA A O 1
ATOM 664 N N . VAL A 1 84 ? -28.212 2.752 23.843 1.00 88.75 84 VAL A N 1
ATOM 665 C CA . VAL A 1 84 ? -27.077 3.492 23.251 1.00 88.75 84 VAL A CA 1
ATOM 666 C C . VAL A 1 84 ? -27.199 5.007 23.463 1.00 88.75 84 VAL A C 1
ATOM 668 O O . VAL A 1 84 ? -26.202 5.681 23.709 1.00 88.75 84 VAL A O 1
ATOM 671 N N . GLU A 1 85 ? -28.417 5.546 23.415 1.00 89.69 85 GLU A N 1
ATOM 672 C CA . GLU A 1 85 ? -28.688 6.970 23.644 1.00 89.69 85 GLU A CA 1
ATOM 673 C C . GLU A 1 85 ? -28.348 7.418 25.069 1.00 89.69 85 GLU A C 1
ATOM 675 O O . GLU A 1 85 ? -27.804 8.505 25.254 1.00 89.69 85 GLU A O 1
ATOM 680 N N . GLN A 1 86 ? -28.647 6.582 26.068 1.00 85.44 86 GLN A N 1
ATOM 681 C CA . GLN A 1 86 ? -28.334 6.860 27.471 1.00 85.44 86 GLN A CA 1
ATOM 682 C C . GLN A 1 86 ? -26.823 6.814 27.691 1.00 85.44 86 GLN A C 1
ATOM 684 O O . GLN A 1 86 ? -26.252 7.777 28.191 1.00 85.44 86 GLN A O 1
ATOM 689 N N . LEU A 1 87 ? -26.165 5.768 27.183 1.00 87.94 87 LEU A N 1
ATOM 690 C CA . LEU A 1 87 ? -24.711 5.620 27.261 1.00 87.94 87 LEU A CA 1
ATOM 691 C C . LEU A 1 87 ? -23.969 6.782 26.583 1.00 87.94 87 LEU A C 1
ATOM 693 O O . LEU A 1 87 ? -22.936 7.237 27.061 1.00 87.94 87 LEU A O 1
ATOM 697 N N . THR A 1 88 ? -24.494 7.278 25.460 1.00 89.62 88 THR A N 1
ATOM 698 C CA . THR A 1 88 ? -23.882 8.409 24.749 1.00 89.62 88 THR A CA 1
ATOM 699 C C . THR A 1 88 ? -24.001 9.703 25.553 1.00 89.62 88 THR A C 1
ATOM 701 O O . THR A 1 88 ? -23.038 10.463 25.581 1.00 89.62 88 THR A O 1
ATOM 704 N N . LYS A 1 89 ? -25.144 9.946 26.217 1.00 88.62 89 LYS A N 1
ATOM 705 C CA . LYS A 1 89 ? -25.328 11.112 27.097 1.00 88.62 89 LYS A CA 1
ATOM 706 C C . LYS A 1 89 ? -24.345 11.079 28.263 1.00 88.62 89 LYS A C 1
ATOM 708 O O . LYS A 1 89 ? -23.607 12.041 28.433 1.00 88.62 89 LYS A O 1
ATOM 713 N N . GLU A 1 90 ? -24.279 9.950 28.968 1.00 84.38 90 GLU A N 1
ATOM 714 C CA . GLU A 1 90 ? -23.369 9.744 30.105 1.00 84.38 90 GLU A CA 1
ATOM 715 C C . GLU A 1 90 ? -21.894 9.904 29.719 1.00 84.38 90 GLU A C 1
ATOM 717 O O . GLU A 1 90 ? -21.097 10.391 30.509 1.00 84.38 90 GLU A O 1
ATOM 722 N N . PHE A 1 91 ? -21.520 9.512 28.498 1.00 85.69 91 PHE A N 1
ATOM 723 C CA . PHE A 1 91 ? -20.152 9.658 28.002 1.00 85.69 91 PHE A CA 1
ATOM 724 C C . PHE A 1 91 ? -19.798 11.099 27.582 1.00 85.69 91 PHE A C 1
ATOM 726 O O . PHE A 1 91 ? -18.620 11.444 27.498 1.00 85.69 91 PHE A O 1
ATOM 733 N N . SER A 1 92 ? -20.798 11.921 27.252 1.00 81.06 92 SER A N 1
ATOM 734 C CA . SER A 1 92 ? -20.609 13.301 26.782 1.00 81.06 92 SER A CA 1
ATOM 735 C C . SER A 1 92 ? -20.678 14.371 27.878 1.00 81.06 92 SER A C 1
ATOM 737 O O . SER A 1 92 ? -20.332 15.520 27.595 1.00 81.06 92 SER A O 1
ATOM 739 N N . GLU A 1 93 ? -21.140 14.003 29.076 1.00 62.59 93 GLU A N 1
ATOM 740 C CA . GLU A 1 93 ? -21.148 14.836 30.292 1.00 62.59 93 GLU A CA 1
ATOM 741 C C . GLU A 1 93 ? -19.801 14.784 31.031 1.00 62.59 93 GLU A C 1
ATOM 743 O O . GLU A 1 93 ? -19.376 15.855 31.527 1.00 62.59 93 GLU A O 1
#

Radius of gyration: 24.0 Å; chains: 1; bounding box: 48×25×58 Å

InterPro domains:
  IPR009057 Homedomain-like superfamily [SSF46689] (6-87)
  IPR036388 Winged helix-like DNA-binding domain superfamily [G3DSA:1.10.10.10] (1-53)

Sequence (93 aa):
MSEGCELSEFQRGEIIGAWKMGHKVAEISRALDHPYMTVKDIIKRYEARLTVKTASRSGRPSKLDNRDVRHLVKDLKKDRGVAVEQLTKEFSE

pLDDT: mean 88.99, std 9.51, range [47.12, 96.69]

Foldseek 3Di:
DDPDDDDDLVLLVQLVVCVVVPDDLVVSCVVSVHDSVVSVVSNVVCVVPVDSDDDDDPPDDDPDDPVLVVVLVVVCVVPVPDDPVRSVVVSVD

Organism: NCBI:txid144539